Protein AF-W7BC66-F1 (afdb_monomer_lite)

Sequence (66 aa):
MINIGDDALSVILENIEKDKELYLQIVEEAPKNEKMICALEKLGVAENDMPQFAILIAGMAISYHY

pLDDT: mean 83.16, std 11.4, range [44.19, 95.69]

Secondary structure (DSSP, 8-state):
-----HHHHHHHHHHHHH-HHHHHHHHHHGGG-HHHHHHHHHTT--GGGHHHHHHHHHHHHHHT--

Foldseek 3Di:
DDDDDPVLVVLLVVVCVVCVVVLVVLLPCQLVDPVQLVVCVVVVHDNVCSSVVSSVVSSSVVSVVD

Structure (mmCIF, N/CA/C/O backbone):
data_AF-W7BC66-F1
#
_entry.id   AF-W7BC66-F1
#
loop_
_atom_site.group_PDB
_atom_site.id
_atom_site.type_symbol
_atom_site.label_atom_id
_atom_site.label_alt_id
_atom_site.label_comp_id
_atom_site.label_asym_id
_atom_site.label_entity_id
_atom_site.label_seq_id
_atom_site.pdbx_PDB_ins_code
_atom_site.Cartn_x
_atom_site.Cartn_y
_atom_site.Cartn_z
_atom_site.occupancy
_atom_site.B_iso_or_equiv
_atom_site.auth_seq_id
_atom_site.auth_comp_id
_atom_site.auth_asym_id
_atom_site.auth_atom_id
_atom_site.pdbx_PDB_model_num
ATOM 1 N N . MET A 1 1 ? -12.003 -13.038 -3.016 1.00 44.19 1 MET A N 1
ATOM 2 C CA . MET A 1 1 ? -10.549 -13.224 -3.195 1.00 44.19 1 MET A CA 1
ATOM 3 C C . MET A 1 1 ? -10.164 -12.450 -4.445 1.00 44.19 1 MET A C 1
ATOM 5 O O . MET A 1 1 ? -10.695 -12.769 -5.502 1.00 44.19 1 MET A O 1
ATOM 9 N N . ILE A 1 2 ? -9.388 -11.371 -4.325 1.00 52.84 2 ILE A N 1
ATOM 10 C CA . ILE A 1 2 ? -8.907 -10.626 -5.499 1.00 52.84 2 ILE A CA 1
ATOM 11 C C . ILE A 1 2 ? -7.822 -11.494 -6.142 1.00 52.84 2 ILE A C 1
ATOM 13 O O . ILE A 1 2 ? -6.848 -11.827 -5.475 1.00 52.84 2 ILE A O 1
ATOM 17 N N . ASN A 1 3 ? -8.027 -11.925 -7.388 1.00 57.72 3 ASN A N 1
ATOM 18 C CA . ASN A 1 3 ? -7.031 -12.687 -8.137 1.00 57.72 3 ASN A CA 1
ATOM 19 C C . ASN A 1 3 ? -6.142 -11.695 -8.892 1.00 57.72 3 ASN A C 1
ATOM 21 O O . ASN A 1 3 ? -6.553 -11.151 -9.917 1.00 57.72 3 ASN A O 1
ATOM 25 N N . ILE A 1 4 ? -4.973 -11.404 -8.334 1.00 65.25 4 ILE A N 1
ATOM 26 C CA . ILE A 1 4 ? -3.944 -10.599 -8.991 1.00 65.25 4 ILE A CA 1
ATOM 27 C C . ILE A 1 4 ? -3.084 -11.600 -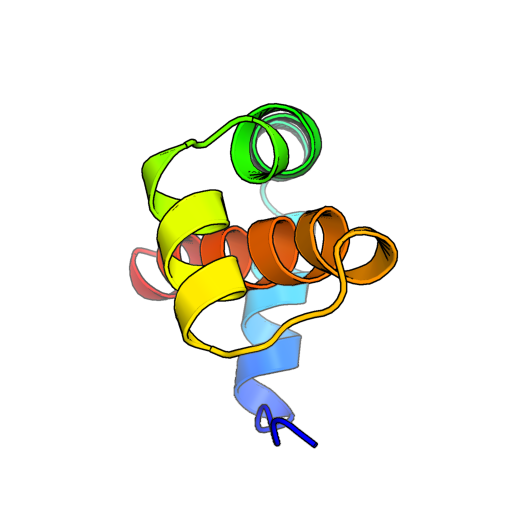9.750 1.00 65.25 4 ILE A C 1
ATOM 29 O O . ILE A 1 4 ? -2.527 -12.498 -9.128 1.00 65.25 4 ILE A O 1
ATOM 33 N N . GLY A 1 5 ? -3.046 -11.504 -11.081 1.00 76.12 5 GLY A N 1
ATOM 34 C CA . GLY A 1 5 ? -2.253 -12.429 -11.892 1.00 76.12 5 GLY A CA 1
ATOM 35 C C . GLY A 1 5 ? -0.778 -12.391 -11.490 1.00 76.12 5 GLY A C 1
ATOM 36 O O . GLY A 1 5 ? -0.265 -11.315 -11.177 1.00 76.12 5 GLY A O 1
ATOM 37 N N . ASP A 1 6 ? -0.115 -13.549 -11.512 1.00 74.44 6 ASP A N 1
ATOM 38 C CA . ASP A 1 6 ? 1.276 -13.715 -11.060 1.00 74.44 6 ASP A CA 1
ATOM 39 C C . ASP A 1 6 ? 2.232 -12.701 -11.717 1.00 74.44 6 ASP A C 1
ATOM 41 O O . ASP A 1 6 ? 3.068 -12.112 -11.036 1.00 74.44 6 ASP A O 1
ATOM 45 N N . ASP A 1 7 ? 2.026 -12.390 -13.001 1.00 72.94 7 ASP A N 1
ATOM 46 C CA . ASP A 1 7 ? 2.815 -11.393 -13.739 1.00 72.94 7 ASP A CA 1
ATOM 47 C C . ASP A 1 7 ? 2.701 -9.981 -13.140 1.00 72.94 7 ASP A C 1
ATOM 49 O O . ASP A 1 7 ? 3.690 -9.258 -13.019 1.00 72.94 7 ASP A O 1
ATOM 53 N N . ALA A 1 8 ? 1.496 -9.579 -12.725 1.00 69.56 8 ALA A N 1
ATOM 54 C CA . ALA A 1 8 ? 1.273 -8.269 -12.120 1.00 69.56 8 ALA A CA 1
ATOM 55 C C . ALA A 1 8 ? 1.916 -8.186 -10.731 1.00 69.56 8 ALA A C 1
ATOM 57 O O . ALA A 1 8 ? 2.459 -7.146 -10.364 1.00 69.56 8 ALA A O 1
ATOM 58 N N . LEU A 1 9 ? 1.896 -9.286 -9.973 1.00 73.25 9 LEU A N 1
ATOM 59 C CA . LEU A 1 9 ? 2.557 -9.360 -8.675 1.00 73.25 9 LEU A CA 1
ATOM 60 C C . LEU A 1 9 ? 4.083 -9.263 -8.819 1.00 73.25 9 LEU A C 1
ATOM 62 O O . LEU A 1 9 ? 4.717 -8.519 -8.072 1.00 73.25 9 LEU A O 1
ATOM 66 N N . SER A 1 10 ? 4.664 -9.951 -9.806 1.00 78.94 10 SER A N 1
ATOM 67 C CA . SER A 1 10 ? 6.097 -9.877 -10.105 1.00 78.94 10 SER A CA 1
ATOM 68 C C . SER A 1 10 ? 6.547 -8.464 -10.478 1.00 78.94 10 SER A C 1
ATOM 70 O O . SER A 1 10 ? 7.541 -7.992 -9.934 1.00 78.94 10 SER A O 1
ATOM 72 N N . VAL A 1 11 ? 5.797 -7.750 -11.326 1.00 75.00 11 VAL A N 1
ATOM 73 C CA . VAL A 1 11 ? 6.124 -6.361 -11.706 1.00 75.00 11 VAL A CA 1
ATOM 74 C C . VAL A 1 11 ? 6.089 -5.421 -10.498 1.00 75.00 11 VAL A C 1
ATOM 76 O O . VAL A 1 11 ? 6.982 -4.591 -10.333 1.00 75.00 11 VAL A O 1
ATOM 79 N N . ILE A 1 12 ? 5.091 -5.570 -9.621 1.00 72.44 12 ILE A N 1
ATOM 80 C CA . ILE A 1 12 ? 4.993 -4.763 -8.397 1.00 72.44 12 ILE A CA 1
ATOM 81 C C . ILE A 1 12 ? 6.210 -4.999 -7.499 1.00 72.44 12 ILE A C 1
ATOM 83 O O . ILE A 1 12 ? 6.808 -4.038 -7.017 1.00 72.44 12 ILE A O 1
ATOM 87 N N . LEU A 1 13 ? 6.602 -6.259 -7.296 1.00 75.75 13 LEU A N 1
ATOM 88 C CA . LEU A 1 13 ? 7.759 -6.604 -6.468 1.00 75.75 13 LEU A CA 1
ATOM 89 C C . LEU A 1 13 ? 9.074 -6.098 -7.073 1.00 75.75 13 LEU A C 1
ATOM 91 O O . LEU A 1 13 ? 9.872 -5.501 -6.355 1.00 75.75 13 LEU A O 1
ATOM 95 N N . GLU A 1 14 ? 9.278 -6.247 -8.384 1.00 79.38 14 GLU A N 1
ATOM 96 C CA . GLU A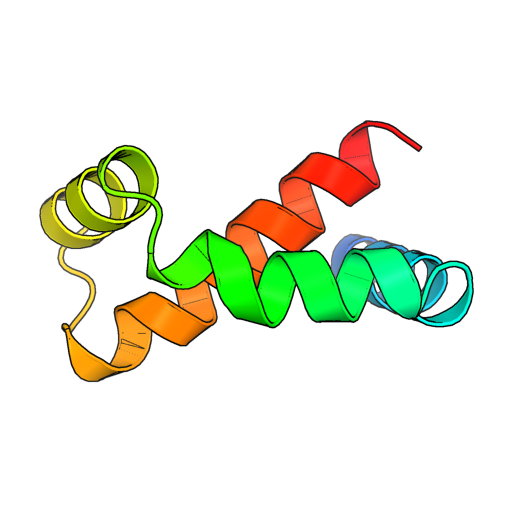 1 14 ? 10.469 -5.717 -9.059 1.00 79.38 14 GLU A CA 1
ATOM 97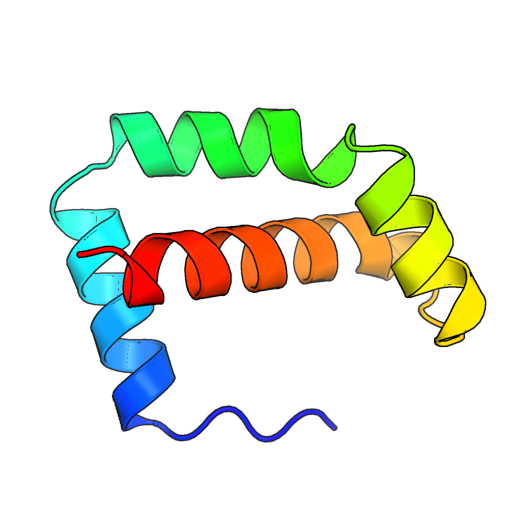 C C . GLU A 1 14 ? 10.577 -4.191 -8.946 1.00 79.38 14 GLU A C 1
ATOM 99 O O . GLU A 1 14 ? 11.671 -3.655 -8.762 1.00 79.38 14 GLU A O 1
ATOM 104 N N . ASN A 1 15 ? 9.460 -3.471 -9.059 1.00 74.62 15 ASN A N 1
ATOM 105 C CA . ASN A 1 15 ? 9.453 -2.014 -8.935 1.00 74.62 15 ASN A CA 1
ATOM 106 C C . ASN A 1 15 ? 9.724 -1.564 -7.492 1.00 74.62 15 ASN A C 1
ATOM 108 O O . ASN A 1 15 ? 10.455 -0.597 -7.282 1.00 74.62 15 ASN A O 1
ATOM 112 N N . ILE A 1 16 ? 9.217 -2.304 -6.501 1.00 74.00 16 ILE A N 1
ATOM 113 C CA . ILE A 1 16 ? 9.537 -2.094 -5.081 1.00 74.00 16 ILE A CA 1
ATOM 114 C C . ILE A 1 16 ? 11.032 -2.314 -4.806 1.00 74.00 16 ILE A C 1
ATOM 116 O O . ILE A 1 16 ? 11.638 -1.552 -4.054 1.00 74.00 16 ILE A O 1
ATOM 120 N N . GLU A 1 17 ? 11.644 -3.337 -5.409 1.00 75.75 17 GLU A N 1
ATOM 121 C CA . GLU A 1 17 ? 13.081 -3.599 -5.264 1.00 75.75 17 GLU A CA 1
ATOM 122 C C . GLU A 1 17 ? 13.946 -2.507 -5.907 1.00 75.75 17 GLU A C 1
ATOM 124 O O . GLU A 1 17 ? 14.991 -2.147 -5.358 1.00 75.75 17 GLU A O 1
ATOM 129 N N . LYS A 1 18 ? 13.508 -1.959 -7.047 1.00 80.62 18 LYS A N 1
ATOM 130 C CA . LYS A 1 18 ? 14.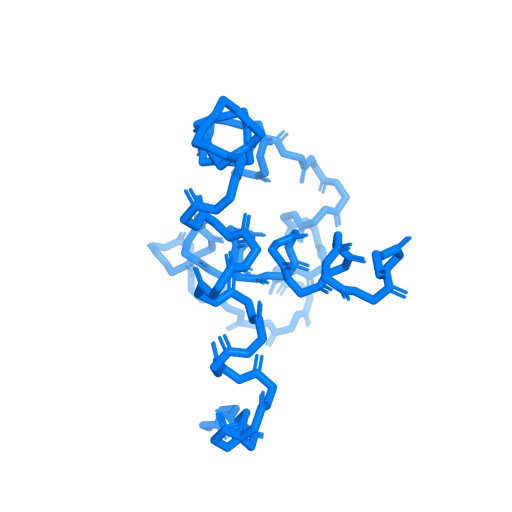203 -0.875 -7.759 1.00 80.62 18 LYS A CA 1
ATOM 131 C C . LYS A 1 18 ? 14.111 0.462 -7.024 1.00 80.62 18 LYS A C 1
ATOM 133 O O . LYS A 1 18 ? 15.078 1.221 -7.061 1.00 80.62 18 LYS A O 1
ATOM 138 N N . ASP A 1 19 ? 12.990 0.737 -6.355 1.00 84.81 19 ASP A N 1
ATOM 139 C CA . ASP A 1 19 ? 12.750 2.000 -5.653 1.00 84.81 19 ASP A CA 1
ATOM 140 C C . ASP A 1 19 ? 12.207 1.781 -4.232 1.00 84.81 19 ASP A C 1
ATOM 142 O O . ASP A 1 19 ? 11.022 1.930 -3.913 1.00 84.81 19 ASP A O 1
ATOM 146 N N . LYS A 1 20 ? 13.133 1.425 -3.338 1.00 83.00 20 LYS A N 1
ATOM 147 C CA . LYS A 1 20 ? 12.843 1.204 -1.919 1.00 83.00 20 LYS A CA 1
ATOM 148 C C . LYS A 1 20 ? 12.321 2.462 -1.217 1.00 83.00 20 LYS A C 1
ATOM 150 O O . LYS A 1 20 ? 11.561 2.344 -0.258 1.00 83.00 20 LYS A O 1
ATOM 155 N N . GLU A 1 21 ? 12.749 3.648 -1.645 1.00 85.62 21 GLU A N 1
ATOM 156 C CA . GLU A 1 21 ? 12.307 4.909 -1.046 1.00 85.62 21 GLU A CA 1
ATOM 157 C C . GLU A 1 21 ? 10.837 5.169 -1.382 1.00 85.62 21 GLU A C 1
ATOM 159 O O . GLU A 1 21 ? 10.040 5.436 -0.481 1.00 85.62 21 GLU A O 1
ATOM 164 N N . LEU A 1 22 ? 10.455 4.960 -2.642 1.00 82.81 22 LEU A N 1
ATOM 165 C CA . LEU A 1 22 ? 9.066 5.017 -3.081 1.00 82.81 22 LEU A CA 1
ATOM 166 C C . LEU A 1 22 ? 8.193 3.985 -2.360 1.00 82.81 22 LEU A C 1
ATOM 168 O O . LEU A 1 22 ? 7.096 4.314 -1.914 1.00 82.81 22 LEU A O 1
ATOM 172 N N . TYR A 1 23 ? 8.683 2.758 -2.166 1.00 85.12 23 TYR A N 1
ATOM 173 C CA . TYR A 1 23 ? 7.958 1.755 -1.383 1.00 85.12 23 TYR A CA 1
ATOM 174 C C . TYR A 1 23 ? 7.685 2.213 0.056 1.00 85.12 23 TYR A C 1
ATOM 176 O O . TYR A 1 23 ? 6.560 2.083 0.539 1.00 85.12 23 TYR A O 1
ATOM 184 N N . LEU A 1 24 ? 8.687 2.774 0.740 1.00 88.06 24 LEU A N 1
ATOM 185 C CA . LEU A 1 24 ? 8.514 3.281 2.104 1.00 88.06 24 LEU A CA 1
ATOM 186 C C . LEU A 1 24 ? 7.493 4.423 2.155 1.00 88.06 24 LEU A C 1
ATOM 188 O O . LEU A 1 24 ? 6.648 4.432 3.049 1.00 88.06 24 LEU A O 1
ATOM 192 N N . GLN A 1 25 ? 7.514 5.324 1.169 1.00 89.12 25 GLN A N 1
ATOM 193 C CA . GLN A 1 25 ? 6.516 6.387 1.044 1.00 89.12 25 GLN A CA 1
ATOM 194 C C . GLN A 1 25 ? 5.103 5.824 0.841 1.00 89.12 25 GLN A C 1
ATOM 196 O O . GLN A 1 25 ? 4.165 6.284 1.484 1.00 89.12 25 GLN A O 1
ATOM 201 N N . ILE A 1 26 ? 4.930 4.799 -0.002 1.00 88.50 26 ILE A N 1
ATOM 202 C CA . ILE A 1 26 ? 3.630 4.139 -0.208 1.00 88.50 26 ILE A CA 1
ATOM 203 C C . ILE A 1 26 ? 3.121 3.514 1.092 1.00 88.50 26 ILE A C 1
ATOM 205 O O . ILE A 1 26 ? 1.960 3.706 1.449 1.00 88.50 26 ILE A O 1
ATOM 209 N N . VAL A 1 27 ? 3.978 2.762 1.790 1.00 89.19 27 VAL A N 1
ATOM 210 C CA . VAL A 1 27 ? 3.623 2.095 3.051 1.00 89.19 27 VAL A CA 1
ATOM 211 C C . VAL A 1 27 ? 3.182 3.106 4.103 1.00 89.19 27 VAL A C 1
ATOM 213 O O . VAL A 1 27 ? 2.261 2.831 4.870 1.00 89.19 27 VAL A O 1
ATOM 216 N N . GLU A 1 28 ? 3.813 4.276 4.123 1.00 92.44 28 GLU A N 1
ATOM 217 C CA . GLU A 1 28 ? 3.483 5.335 5.062 1.00 92.44 28 GLU A CA 1
ATOM 218 C C . GLU A 1 28 ? 2.210 6.110 4.676 1.00 92.44 28 GLU A C 1
ATOM 220 O O . GLU A 1 28 ? 1.356 6.359 5.530 1.00 92.44 28 GLU A O 1
ATOM 225 N N . GLU A 1 29 ? 2.062 6.493 3.408 1.00 93.44 29 GLU A N 1
ATOM 226 C CA . GLU A 1 29 ? 1.060 7.476 2.981 1.00 93.44 29 GLU A CA 1
ATOM 227 C C . GLU A 1 29 ? -0.234 6.850 2.454 1.00 93.44 29 GLU A C 1
ATOM 229 O O . GLU A 1 29 ? -1.313 7.423 2.630 1.00 93.44 29 GLU A O 1
ATOM 234 N N . ALA A 1 30 ? -0.179 5.662 1.842 1.00 91.62 30 ALA A N 1
ATOM 235 C CA . ALA A 1 30 ? -1.372 5.022 1.285 1.00 91.62 30 ALA A CA 1
ATOM 236 C C . ALA A 1 30 ? -2.453 4.731 2.348 1.00 91.62 30 ALA A C 1
ATOM 238 O O . ALA A 1 30 ? -3.616 5.054 2.093 1.00 91.62 30 ALA A O 1
ATOM 239 N N . PRO A 1 31 ? -2.124 4.225 3.557 1.00 93.69 31 PRO A N 1
ATOM 240 C CA . PRO A 1 31 ? -3.120 4.010 4.611 1.00 93.69 31 PRO A CA 1
ATOM 241 C C . PRO A 1 31 ? -3.761 5.301 5.140 1.00 93.69 31 PRO A C 1
ATOM 243 O O . PRO A 1 31 ? -4.840 5.254 5.721 1.00 93.69 31 PRO A O 1
ATOM 246 N N . LYS A 1 32 ? -3.110 6.456 4.953 1.00 94.44 32 LYS A N 1
ATOM 247 C CA . LYS A 1 32 ? -3.614 7.771 5.381 1.00 94.44 32 LYS A CA 1
ATOM 248 C C . LYS A 1 32 ? -4.468 8.447 4.299 1.00 94.44 32 LYS A C 1
ATOM 250 O O . LYS A 1 32 ? -5.037 9.511 4.531 1.00 94.44 32 LYS A O 1
ATOM 255 N N . ASN A 1 33 ? -4.552 7.865 3.101 1.00 94.19 33 ASN A N 1
ATOM 256 C CA . ASN A 1 33 ? -5.251 8.469 1.975 1.00 94.19 33 ASN A CA 1
ATOM 257 C C . ASN A 1 33 ? -6.775 8.319 2.115 1.00 94.19 33 ASN A C 1
ATOM 259 O O . ASN A 1 33 ? -7.343 7.280 1.781 1.00 94.19 33 ASN A O 1
ATOM 263 N N . GLU A 1 34 ? -7.456 9.387 2.531 1.00 92.12 34 GLU A N 1
ATOM 264 C CA . GLU A 1 34 ? -8.907 9.388 2.782 1.00 92.12 34 GLU A CA 1
ATOM 265 C C . GLU A 1 34 ? -9.754 8.915 1.591 1.00 92.12 34 GLU A C 1
ATOM 267 O O . GLU A 1 34 ? -10.768 8.243 1.774 1.00 92.12 34 GLU A O 1
ATOM 272 N N . LYS A 1 35 ? -9.350 9.223 0.351 1.00 91.69 35 LYS A N 1
ATOM 273 C CA . LYS A 1 35 ? -10.088 8.769 -0.839 1.00 91.69 35 LYS A CA 1
ATOM 274 C C . LYS A 1 35 ? -9.979 7.260 -1.014 1.00 91.69 35 LYS A C 1
ATOM 276 O O . LYS A 1 35 ? -10.954 6.620 -1.405 1.00 91.69 35 LYS A O 1
ATOM 281 N N . MET A 1 36 ? -8.801 6.710 -0.738 1.00 90.00 36 MET A N 1
ATOM 282 C CA . MET A 1 36 ? -8.543 5.278 -0.810 1.00 90.00 36 MET A CA 1
ATOM 283 C C . MET A 1 36 ? -9.298 4.537 0.290 1.00 90.00 36 MET A C 1
ATOM 285 O O . MET A 1 36 ? -10.000 3.574 -0.007 1.00 90.00 36 MET A O 1
ATOM 289 N N . ILE A 1 37 ? -9.249 5.046 1.522 1.00 92.12 37 ILE A N 1
ATOM 290 C CA . ILE A 1 37 ? -9.998 4.499 2.657 1.00 92.12 37 ILE A CA 1
ATOM 291 C C . ILE A 1 37 ? -11.506 4.525 2.383 1.00 92.12 37 ILE A C 1
ATOM 293 O O . ILE A 1 37 ? -12.155 3.487 2.457 1.00 92.12 37 ILE A O 1
ATOM 297 N N . CYS A 1 38 ? -12.052 5.654 1.922 1.00 93.56 38 CYS A N 1
ATOM 298 C CA . CYS A 1 38 ? -13.471 5.758 1.570 1.00 93.56 38 CYS A CA 1
ATOM 299 C C . CYS A 1 38 ? -13.879 4.784 0.446 1.00 93.56 38 CYS A C 1
ATOM 301 O O . CYS A 1 38 ? -14.992 4.253 0.437 1.00 93.56 38 CYS A O 1
ATOM 303 N N . ALA A 1 39 ? -12.997 4.533 -0.527 1.00 93.38 39 ALA A N 1
ATOM 304 C CA . ALA A 1 39 ? -13.253 3.540 -1.565 1.00 93.38 39 ALA A CA 1
ATOM 305 C C . ALA A 1 39 ? -13.264 2.110 -0.997 1.00 93.38 39 ALA A C 1
ATOM 307 O O . ALA A 1 39 ? -14.160 1.336 -1.328 1.00 93.38 39 ALA A O 1
ATOM 308 N N . LEU A 1 40 ? -12.315 1.773 -0.120 1.00 93.25 40 LEU A N 1
ATOM 309 C CA . LEU A 1 40 ? -12.225 0.464 0.534 1.00 93.25 40 LEU A CA 1
ATOM 310 C C . LEU A 1 40 ? -13.425 0.196 1.453 1.00 93.25 40 LEU A C 1
ATOM 312 O O . LEU A 1 40 ? -13.996 -0.894 1.406 1.00 93.25 40 LEU A O 1
ATOM 316 N N . GLU A 1 41 ? -13.881 1.205 2.197 1.00 94.94 41 GLU A N 1
ATOM 317 C CA . GLU A 1 41 ? -15.120 1.156 2.985 1.00 94.94 41 GLU A CA 1
ATOM 318 C C . GLU A 1 41 ? -16.335 0.824 2.115 1.00 94.94 41 GLU A C 1
ATOM 320 O O . GLU A 1 41 ? -17.111 -0.078 2.431 1.00 94.94 41 GLU A O 1
ATOM 325 N N . LYS A 1 42 ? -16.487 1.507 0.972 1.00 95.69 42 LYS A N 1
ATOM 326 C CA . LYS A 1 42 ? -17.588 1.248 0.027 1.00 95.69 42 LYS A CA 1
ATOM 327 C C . LYS A 1 42 ? -17.534 -0.147 -0.590 1.00 95.69 42 LYS A C 1
ATOM 329 O O . LYS A 1 42 ? -18.573 -0.672 -0.984 1.00 95.69 42 LYS A O 1
ATOM 334 N N . LEU A 1 43 ? -16.343 -0.734 -0.685 1.00 93.88 43 LEU A N 1
ATOM 335 C CA . LEU A 1 43 ? -16.133 -2.104 -1.150 1.00 93.88 43 LEU A CA 1
ATOM 336 C C . LEU A 1 43 ? -16.351 -3.150 -0.043 1.00 93.88 43 LEU A C 1
ATOM 338 O O . LEU A 1 43 ? -16.258 -4.345 -0.320 1.00 93.88 43 LEU A O 1
ATOM 342 N N . GLY A 1 44 ? -16.670 -2.726 1.185 1.00 94.44 44 GLY A N 1
ATOM 343 C CA . GLY A 1 44 ? -16.929 -3.616 2.316 1.00 94.44 44 GLY A CA 1
ATOM 344 C C . GLY A 1 44 ? -15.668 -4.259 2.892 1.00 94.44 44 GLY A C 1
ATOM 345 O O . GLY A 1 44 ? -15.751 -5.327 3.497 1.00 94.44 44 GLY A O 1
ATOM 346 N N . VAL A 1 45 ? -14.502 -3.644 2.682 1.00 93.88 45 VAL A N 1
ATOM 347 C CA . VAL A 1 45 ? -13.238 -4.102 3.269 1.00 93.88 45 VAL A CA 1
ATOM 348 C C . VAL A 1 45 ? -13.272 -3.856 4.776 1.00 93.88 45 VAL A C 1
ATOM 350 O O . VAL A 1 45 ? -13.685 -2.787 5.224 1.00 93.88 45 VAL A O 1
ATOM 353 N N . ALA A 1 46 ? -12.850 -4.845 5.566 1.00 93.88 46 ALA A N 1
ATOM 354 C CA . ALA A 1 46 ? -12.764 -4.691 7.012 1.00 93.88 46 ALA A CA 1
ATOM 355 C C . ALA A 1 46 ? -11.695 -3.651 7.374 1.00 93.88 46 ALA A C 1
ATOM 357 O O . ALA A 1 46 ? -10.633 -3.616 6.759 1.00 93.88 46 ALA A O 1
ATOM 358 N N . GLU A 1 47 ? -11.948 -2.838 8.401 1.00 90.56 47 GLU A N 1
ATOM 359 C CA . GLU A 1 47 ? -11.050 -1.752 8.829 1.00 90.56 47 GLU A CA 1
ATOM 360 C C . GLU A 1 47 ? -9.606 -2.229 9.056 1.00 90.56 47 GLU A C 1
ATOM 362 O O . GLU A 1 47 ? -8.656 -1.594 8.604 1.00 90.56 47 GLU A O 1
ATOM 367 N N . ASN A 1 48 ? -9.442 -3.415 9.647 1.00 93.62 48 ASN A N 1
ATOM 368 C CA . ASN A 1 48 ? -8.132 -4.024 9.899 1.00 93.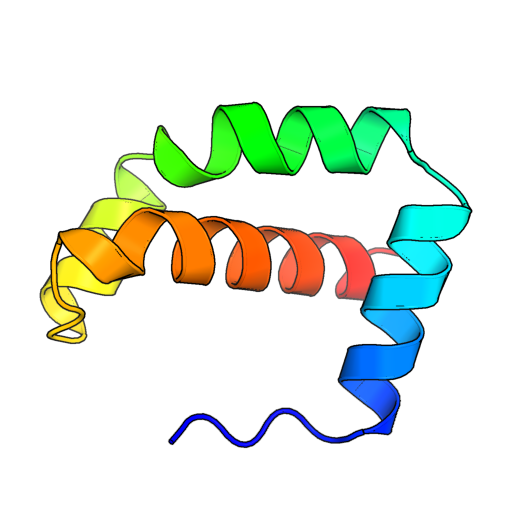62 48 ASN A CA 1
ATOM 369 C C . ASN A 1 48 ? -7.351 -4.377 8.621 1.00 93.62 48 ASN A C 1
ATOM 371 O O . ASN A 1 48 ? -6.123 -4.448 8.658 1.00 93.62 48 ASN A O 1
ATOM 375 N N . ASP A 1 49 ? -8.051 -4.592 7.506 1.00 92.44 49 ASP A N 1
ATOM 376 C CA . ASP A 1 49 ? -7.452 -4.971 6.226 1.00 92.44 49 ASP A CA 1
ATOM 377 C C . ASP A 1 49 ? -7.199 -3.743 5.332 1.00 92.44 49 ASP A C 1
ATOM 379 O O . ASP A 1 49 ? -6.405 -3.808 4.388 1.00 92.44 49 ASP A O 1
ATOM 383 N N . MET A 1 50 ? -7.841 -2.599 5.617 1.00 93.38 50 MET A N 1
ATOM 384 C CA . MET A 1 50 ? -7.738 -1.387 4.794 1.00 93.38 50 MET A CA 1
ATOM 385 C C . MET A 1 50 ? -6.297 -0.915 4.572 1.00 93.38 50 MET A C 1
ATOM 387 O O . MET A 1 50 ? -5.975 -0.620 3.419 1.00 93.38 50 MET A O 1
ATOM 391 N N . PRO A 1 51 ? -5.398 -0.880 5.582 1.00 91.44 51 PRO A N 1
ATOM 392 C CA . PRO A 1 51 ? -4.016 -0.463 5.356 1.00 91.44 51 PRO A CA 1
ATOM 393 C C . PRO A 1 51 ? -3.304 -1.324 4.309 1.00 91.44 51 PRO A C 1
ATOM 395 O O . PRO A 1 51 ? -2.594 -0.806 3.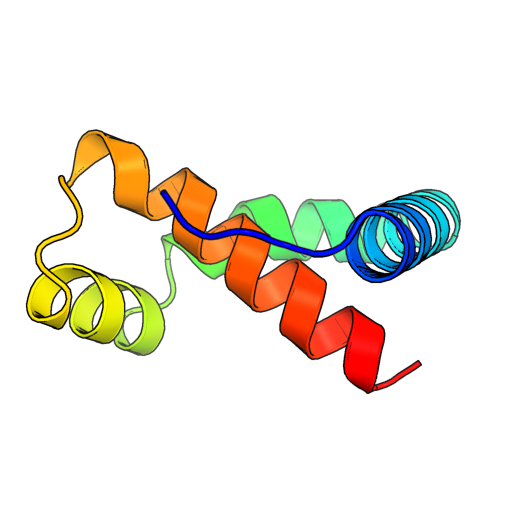451 1.00 91.44 51 PRO A O 1
ATOM 398 N N . GLN A 1 52 ? -3.527 -2.638 4.333 1.00 88.81 52 GLN A N 1
ATOM 399 C CA . GLN A 1 52 ? -2.862 -3.582 3.432 1.00 88.81 52 GLN A CA 1
ATOM 400 C C . GLN A 1 52 ? -3.403 -3.451 2.007 1.00 88.81 52 GLN A C 1
ATOM 402 O O . GLN A 1 52 ? -2.631 -3.415 1.048 1.00 88.81 52 GLN A O 1
ATOM 407 N N . PHE A 1 53 ? -4.723 -3.309 1.862 1.00 90.50 53 PHE A N 1
ATOM 408 C CA . PHE A 1 53 ? -5.332 -3.053 0.560 1.00 90.50 53 PHE A CA 1
ATOM 409 C C . PHE A 1 53 ? -4.948 -1.683 -0.006 1.00 90.50 53 PHE A C 1
ATOM 411 O O . PHE A 1 53 ? -4.733 -1.575 -1.211 1.00 90.50 53 PHE A O 1
ATOM 418 N N . ALA A 1 54 ? -4.809 -0.655 0.832 1.00 90.75 54 ALA A N 1
ATOM 419 C CA . ALA A 1 54 ? -4.355 0.660 0.397 1.00 90.75 54 ALA A CA 1
ATOM 420 C C . ALA A 1 54 ? -2.925 0.603 -0.167 1.00 90.75 54 ALA A C 1
ATOM 422 O O . ALA A 1 54 ? -2.672 1.090 -1.269 1.00 90.75 54 ALA A O 1
ATOM 423 N N . ILE A 1 55 ? -2.010 -0.072 0.538 1.00 88.81 55 ILE A N 1
ATOM 424 C CA . ILE A 1 55 ? -0.628 -0.290 0.081 1.00 88.81 55 ILE A CA 1
ATOM 425 C C . ILE A 1 55 ? -0.606 -1.041 -1.251 1.00 88.81 55 ILE A C 1
ATOM 427 O O . ILE A 1 55 ? 0.088 -0.633 -2.180 1.00 88.81 55 ILE A O 1
ATOM 431 N N . LEU A 1 56 ? -1.399 -2.106 -1.368 1.00 86.19 56 LEU A N 1
ATOM 432 C CA . LEU A 1 56 ? -1.494 -2.896 -2.590 1.00 86.19 56 LEU A CA 1
ATOM 433 C C . LEU A 1 56 ? -1.999 -2.062 -3.777 1.00 86.19 56 LEU A C 1
ATOM 435 O O . LEU A 1 56 ? -1.390 -2.085 -4.843 1.00 86.19 56 LEU A O 1
ATOM 439 N N . ILE A 1 57 ? -3.087 -1.308 -3.600 1.00 86.62 57 ILE A N 1
ATOM 440 C CA . ILE A 1 57 ? -3.665 -0.463 -4.656 1.00 86.62 57 ILE A CA 1
ATOM 441 C C . ILE A 1 57 ? -2.671 0.617 -5.091 1.00 86.62 57 ILE A C 1
ATOM 443 O O . ILE A 1 57 ? -2.508 0.854 -6.287 1.00 86.62 57 ILE A O 1
ATOM 447 N N . ALA A 1 58 ? -1.989 1.257 -4.141 1.00 86.62 58 ALA A N 1
ATOM 448 C CA . ALA A 1 58 ? -0.977 2.262 -4.438 1.00 86.62 58 ALA A CA 1
ATOM 449 C C . ALA A 1 58 ? 0.234 1.660 -5.175 1.00 86.62 58 ALA A C 1
ATOM 451 O O . ALA A 1 58 ? 0.662 2.207 -6.192 1.00 86.62 58 ALA A O 1
ATOM 452 N N . GLY A 1 59 ? 0.729 0.502 -4.725 1.00 84.81 59 GLY A N 1
ATOM 453 C CA . GLY A 1 59 ? 1.805 -0.237 -5.392 1.00 84.81 59 GLY A CA 1
ATOM 454 C C . GLY A 1 59 ? 1.437 -0.664 -6.815 1.00 84.81 59 GLY A C 1
ATOM 455 O O . GLY A 1 59 ? 2.244 -0.519 -7.734 1.00 84.81 59 GLY A O 1
ATOM 456 N N . MET A 1 60 ? 0.192 -1.105 -7.025 1.00 82.94 60 MET A N 1
ATOM 457 C CA . MET A 1 60 ? -0.349 -1.383 -8.357 1.00 82.94 60 MET A CA 1
ATOM 458 C C . MET A 1 60 ? -0.374 -0.124 -9.226 1.00 82.94 60 MET A C 1
ATOM 460 O O . MET A 1 60 ? 0.154 -0.149 -10.332 1.00 82.94 60 MET A O 1
ATOM 464 N N . ALA A 1 61 ? -0.958 0.975 -8.740 1.00 81.19 61 ALA A N 1
ATOM 465 C CA . ALA A 1 61 ? -1.091 2.215 -9.505 1.00 81.19 61 ALA A CA 1
ATOM 466 C C . ALA A 1 61 ? 0.267 2.748 -9.979 1.00 81.19 61 ALA A C 1
ATOM 468 O O . ALA A 1 61 ? 0.417 3.108 -11.141 1.00 81.19 61 ALA A O 1
ATOM 469 N N . ILE A 1 62 ? 1.268 2.737 -9.101 1.00 76.62 62 ILE A N 1
ATOM 470 C CA . ILE A 1 62 ? 2.628 3.173 -9.429 1.00 76.62 62 ILE A CA 1
ATOM 471 C C . ILE A 1 62 ? 3.280 2.242 -10.452 1.00 76.62 62 ILE A C 1
ATOM 473 O O . ILE A 1 62 ? 3.901 2.718 -11.397 1.00 76.62 62 ILE A O 1
ATOM 477 N N . SER A 1 63 ? 3.073 0.931 -10.329 1.00 71.69 63 SER A N 1
ATOM 478 C CA . SER A 1 63 ? 3.637 -0.051 -11.261 1.00 71.69 63 SER A CA 1
ATOM 479 C C . SER A 1 63 ? 3.054 0.020 -12.675 1.00 71.69 63 SER A C 1
ATOM 481 O O . SER A 1 63 ? 3.702 -0.442 -13.602 1.00 71.69 63 SER A O 1
ATOM 483 N N . TYR A 1 64 ? 1.864 0.603 -12.862 1.00 68.19 64 TYR A N 1
ATOM 484 C CA . TYR A 1 64 ? 1.301 0.891 -14.192 1.00 68.19 64 TYR A CA 1
ATOM 485 C C . TYR A 1 64 ? 1.882 2.157 -14.845 1.00 68.19 64 TYR A C 1
ATOM 487 O O . TYR A 1 64 ? 1.627 2.407 -16.024 1.00 68.19 64 TYR A O 1
ATOM 495 N N . HIS A 1 65 ? 2.602 2.983 -14.085 1.00 65.19 65 HIS A N 1
ATOM 496 C CA . HIS A 1 65 ? 3.182 4.242 -14.557 1.00 65.19 65 HIS A CA 1
ATOM 497 C C . HIS A 1 65 ? 4.696 4.167 -14.823 1.00 65.19 65 HIS A C 1
ATOM 499 O O . HIS A 1 65 ? 5.255 5.150 -15.313 1.00 65.19 65 HIS A O 1
ATOM 505 N N . TYR A 1 66 ? 5.323 3.024 -14.536 1.00 56.78 66 TYR A N 1
ATOM 506 C CA . TYR A 1 66 ? 6.703 2.673 -14.892 1.00 56.78 66 TYR A CA 1
ATOM 507 C C . TYR A 1 66 ? 6.718 1.657 -16.036 1.00 56.78 66 TYR A C 1
ATOM 509 O O . TYR A 1 66 ? 7.651 1.740 -16.867 1.00 56.78 66 TYR A O 1
#

Radius of gyration: 11.94 Å; chains: 1; bounding box: 32×23×25 Å

Organism: NCBI:txid1265819